Protein AF-A0A383C7T1-F1 (afdb_monomer)

Solvent-accessible surface area (backbone atoms only — not comparable to full-atom values): 5190 Å² total; per-residue (Å²): 136,85,90,77,81,71,80,75,72,78,77,85,73,53,73,65,60,59,75,66,58,79,73,78,78,77,61,59,66,28,39,92,79,61,28,41,66,100,60,84,74,83,91,82,76,64,90,90,62,51,59,72,59,52,54,50,50,52,52,52,20,34,55,65,29,36,57,50,91,90,42,43,30,93,55,56,59,130

pLDDT: mean 83.54, std 14.67, range [32.59, 97.5]

Nearest PDB structures (foldseek):
  7mit-assembly1_A  TM=1.737E-01  e=5.764E+00  Rattus norvegicus

Radius of gyration: 17.3 Å; Cα contacts (8 Å, |Δi|>4): 68; chains: 1; bounding box: 32×40×40 Å

Organism: NCBI:txid408172

Sequence (78 aa):
MNTNMVNEILPIKTYSEVLEDNTSPPPHIIGNGILLEKSLLMIVGQKKSFKSFLAFNMMTALSAGKSFSSFEIEQPYS

Secondary structure (DSSP, 8-state):
--------------HHHHHT--PPPPPEEETTTTEETT--------TTSSHHHHHHHHHHHHHHT--BTTB---S---

Foldseek 3Di:
DDPPPPPPPPDDDDPVCVVPPPDDDADALWPPPQHGPPDDHDDDDDPPPCSVVVVVVVLVCQQVQHAD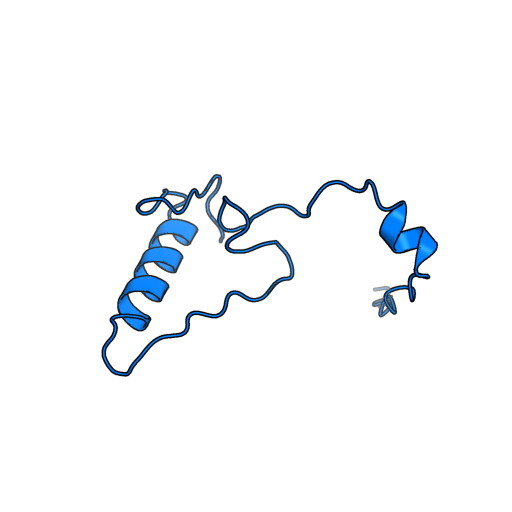DNTHRNGRDD

InterPro domains:
  IPR027417 P-loop containing nucleoside triphosphate hydrolase [G3DSA:3.40.50.300] (12-78)

Mean predicted aligned error: 8.72 Å

Structure (mmCIF, N/CA/C/O backbone):
data_AF-A0A383C7T1-F1
#
_entry.id   AF-A0A383C7T1-F1
#
loop_
_atom_site.group_PDB
_atom_site.id
_atom_site.type_symbol
_atom_site.label_atom_id
_atom_site.label_alt_id
_atom_site.label_comp_id
_atom_site.label_asym_id
_atom_site.label_entity_id
_atom_site.label_seq_id
_atom_site.pdbx_PDB_ins_code
_atom_site.Cartn_x
_atom_site.Cartn_y
_atom_site.Cartn_z
_atom_site.occupancy
_atom_site.B_iso_or_equiv
_atom_site.auth_seq_id
_atom_site.auth_comp_id
_atom_site.auth_asym_id
_atom_site.auth_atom_id
_atom_site.pdbx_PDB_model_num
ATOM 1 N N . MET A 1 1 ? 12.354 29.786 -16.778 1.00 36.69 1 MET A N 1
ATOM 2 C CA . MET A 1 1 ? 11.411 28.749 -16.307 1.00 36.69 1 MET A CA 1
ATOM 3 C C . MET A 1 1 ? 10.832 28.080 -17.534 1.00 36.69 1 MET A C 1
ATOM 5 O O . MET A 1 1 ? 10.119 28.741 -18.271 1.00 36.69 1 MET A O 1
ATOM 9 N N . ASN A 1 2 ? 11.234 26.841 -17.816 1.00 32.59 2 ASN A N 1
ATOM 10 C CA . ASN A 1 2 ? 10.776 26.109 -18.993 1.00 32.59 2 ASN A CA 1
ATOM 11 C C . ASN A 1 2 ? 9.689 25.128 -18.538 1.00 32.59 2 ASN A C 1
ATOM 13 O O . ASN A 1 2 ? 9.988 24.131 -17.884 1.00 32.59 2 ASN A O 1
ATOM 17 N N . THR A 1 3 ? 8.427 25.462 -18.790 1.00 47.97 3 THR A N 1
ATOM 18 C CA . THR A 1 3 ? 7.265 24.608 -18.523 1.00 47.97 3 THR A CA 1
ATOM 19 C C . THR A 1 3 ? 7.139 23.571 -19.629 1.00 47.97 3 THR A C 1
ATOM 21 O O . THR A 1 3 ? 6.264 23.665 -20.482 1.00 47.97 3 THR A O 1
ATOM 24 N N . ASN A 1 4 ? 8.018 22.573 -19.604 1.00 49.44 4 ASN A N 1
ATOM 25 C CA . ASN A 1 4 ? 7.857 21.357 -20.392 1.00 49.44 4 ASN A CA 1
ATOM 26 C C . ASN A 1 4 ? 7.313 20.260 -19.475 1.00 49.44 4 ASN A C 1
ATOM 28 O O . ASN A 1 4 ? 8.002 19.293 -19.170 1.00 49.44 4 ASN A O 1
ATOM 32 N N . MET A 1 5 ? 6.068 20.420 -19.014 1.00 49.19 5 MET A N 1
ATOM 33 C CA . MET A 1 5 ? 5.273 19.257 -18.622 1.00 49.19 5 MET A CA 1
ATOM 34 C C . M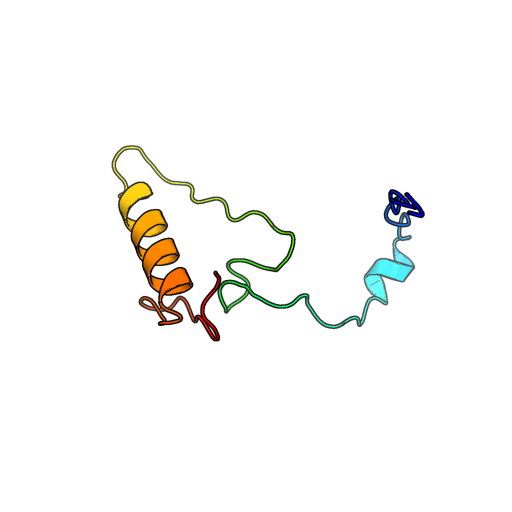ET A 1 5 ? 4.812 18.593 -19.915 1.00 49.19 5 MET A C 1
ATOM 36 O O . MET A 1 5 ? 3.726 18.860 -20.426 1.00 49.19 5 MET A O 1
ATOM 40 N N . VAL A 1 6 ? 5.701 17.786 -20.489 1.00 49.00 6 VAL A N 1
ATOM 41 C CA . VAL A 1 6 ? 5.319 16.808 -21.498 1.00 49.00 6 VAL A CA 1
ATOM 42 C C . VAL A 1 6 ? 4.393 15.840 -20.770 1.00 49.00 6 VAL A C 1
ATOM 44 O O . VAL A 1 6 ? 4.835 15.079 -19.914 1.00 49.00 6 VAL A O 1
ATOM 47 N N . ASN A 1 7 ? 3.094 15.915 -21.053 1.00 52.41 7 ASN A N 1
ATOM 48 C CA . ASN A 1 7 ? 2.202 14.796 -20.792 1.00 52.41 7 ASN A CA 1
ATOM 49 C C . ASN A 1 7 ? 2.724 13.644 -21.654 1.00 52.41 7 ASN A C 1
ATOM 51 O O . ASN A 1 7 ? 2.429 13.588 -22.848 1.00 52.41 7 ASN A O 1
ATOM 55 N N . GLU A 1 8 ? 3.560 12.780 -21.080 1.00 58.22 8 GLU A N 1
ATOM 56 C CA . GLU A 1 8 ? 3.936 11.521 -21.706 1.00 58.22 8 GLU A CA 1
ATOM 57 C C . GLU A 1 8 ? 2.655 10.704 -21.865 1.00 58.22 8 GLU A C 1
ATOM 59 O O . GLU A 1 8 ? 2.148 10.092 -20.925 1.00 58.22 8 GLU A O 1
ATOM 64 N N . ILE A 1 9 ? 2.083 10.747 -23.066 1.00 62.47 9 ILE A N 1
ATOM 65 C CA . ILE A 1 9 ? 1.099 9.762 -23.488 1.00 62.47 9 ILE A CA 1
ATOM 66 C C . ILE A 1 9 ? 1.833 8.430 -23.394 1.00 62.47 9 ILE A C 1
ATOM 68 O O . ILE A 1 9 ? 2.787 8.209 -24.141 1.00 62.47 9 ILE A O 1
ATOM 72 N N . LEU A 1 10 ? 1.433 7.583 -22.441 1.00 66.94 10 LEU A N 1
ATOM 73 C CA . LEU A 1 10 ? 2.023 6.258 -22.305 1.00 66.94 10 LEU A CA 1
ATOM 74 C C . LEU A 1 10 ? 1.917 5.562 -23.669 1.00 66.94 10 LEU A C 1
ATOM 76 O O . LEU A 1 10 ? 0.811 5.486 -24.218 1.00 66.94 10 LEU A O 1
ATOM 80 N N . PRO A 1 11 ? 3.042 5.111 -24.248 1.00 76.31 11 PRO A N 1
ATOM 81 C CA . PRO A 1 11 ? 3.021 4.492 -25.559 1.00 76.31 11 PRO A CA 1
ATOM 82 C C . PRO A 1 11 ? 2.131 3.251 -25.504 1.00 76.31 11 PRO A C 1
ATOM 84 O O . PRO A 1 11 ? 2.249 2.421 -24.600 1.00 76.31 11 PRO A O 1
ATOM 87 N N . ILE A 1 12 ? 1.211 3.144 -26.463 1.00 83.94 12 ILE A N 1
ATOM 88 C CA . ILE A 1 12 ? 0.364 1.961 -26.609 1.00 83.94 12 ILE A CA 1
ATOM 89 C C . ILE A 1 12 ? 1.289 0.798 -26.958 1.00 83.94 12 ILE A C 1
ATOM 91 O O . ILE A 1 12 ? 1.875 0.790 -28.039 1.00 83.94 12 ILE A O 1
ATOM 95 N N . LYS A 1 13 ? 1.419 -0.168 -26.045 1.00 88.44 13 LYS A N 1
ATOM 96 C CA . LYS A 1 13 ? 2.174 -1.396 -26.294 1.00 88.44 13 LYS A CA 1
ATOM 97 C C . LYS A 1 13 ? 1.350 -2.365 -27.140 1.00 88.44 13 LYS A C 1
ATOM 99 O O . LYS A 1 13 ? 0.158 -2.569 -26.900 1.00 88.44 13 LYS A O 1
ATOM 104 N N . THR A 1 14 ? 1.998 -2.991 -28.108 1.00 92.69 14 THR A N 1
ATOM 105 C CA . THR A 1 14 ? 1.485 -4.147 -28.842 1.00 92.69 14 THR A CA 1
ATOM 106 C C . THR A 1 14 ? 1.491 -5.393 -27.956 1.00 92.69 14 THR A C 1
ATOM 108 O O . THR A 1 14 ? 2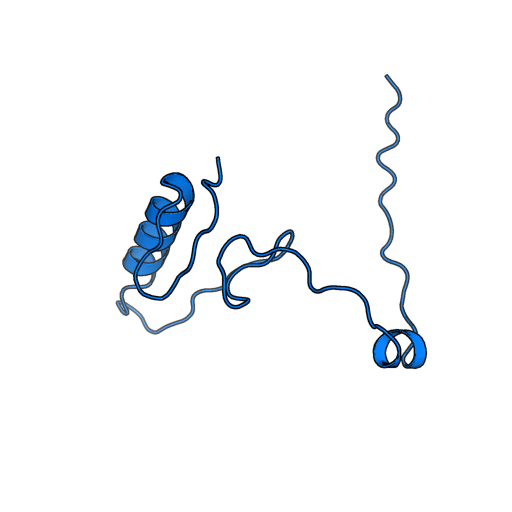.174 -5.459 -26.936 1.00 92.69 14 THR A O 1
ATOM 111 N N . TYR A 1 15 ? 0.741 -6.421 -28.357 1.00 92.94 15 TYR A N 1
ATOM 112 C CA . TYR A 1 15 ? 0.709 -7.694 -27.635 1.00 92.94 15 TYR A CA 1
ATOM 113 C C . TYR A 1 15 ? 2.101 -8.335 -27.504 1.00 92.94 15 TYR A C 1
ATOM 115 O O . TYR A 1 15 ? 2.465 -8.769 -26.414 1.00 92.94 15 TYR A O 1
ATOM 123 N N . SER A 1 16 ? 2.898 -8.340 -28.579 1.00 93.88 16 SER A N 1
ATOM 124 C CA . SER A 1 16 ? 4.259 -8.890 -28.558 1.00 93.88 16 SER A CA 1
ATOM 125 C C . SER A 1 16 ? 5.171 -8.130 -27.596 1.00 93.88 16 SER A C 1
ATOM 127 O O . SER A 1 16 ? 5.881 -8.753 -26.817 1.00 93.88 16 SER A O 1
ATOM 129 N N . GLU A 1 17 ? 5.084 -6.796 -27.567 1.00 92.81 17 GLU A N 1
ATOM 130 C CA . GLU A 1 17 ? 5.857 -5.966 -26.629 1.00 92.81 17 GLU A CA 1
ATOM 131 C C . GLU A 1 17 ? 5.473 -6.198 -25.163 1.00 92.81 17 GLU A C 1
ATOM 133 O O . GLU A 1 17 ? 6.292 -5.963 -24.281 1.00 92.81 17 GLU A O 1
ATOM 138 N N . VAL A 1 18 ? 4.242 -6.642 -24.884 1.00 90.88 18 VAL A N 1
ATOM 139 C CA . VAL A 1 18 ? 3.820 -7.047 -23.534 1.00 90.88 18 VAL A CA 1
ATOM 140 C C . VAL A 1 18 ? 4.329 -8.448 -23.193 1.00 90.88 18 VAL A C 1
ATOM 142 O O . VAL A 1 18 ? 4.755 -8.676 -22.066 1.00 90.88 18 VAL A O 1
ATOM 145 N N . LEU A 1 19 ? 4.303 -9.390 -24.142 1.00 94.06 19 LEU A N 1
ATOM 146 C CA . LEU A 1 19 ? 4.816 -10.749 -23.923 1.00 94.06 19 LEU A CA 1
ATOM 147 C C . LEU A 1 19 ? 6.333 -10.787 -23.713 1.00 94.06 19 LEU A C 1
ATOM 149 O O . LEU A 1 19 ? 6.829 -11.625 -22.966 1.00 94.06 19 LEU A O 1
ATOM 153 N N . GLU A 1 20 ? 7.056 -9.900 -24.388 1.00 94.69 20 GLU A N 1
ATOM 154 C CA . GLU A 1 20 ? 8.514 -9.787 -24.322 1.00 94.69 20 GLU A CA 1
ATOM 155 C C . GLU A 1 20 ? 8.974 -8.765 -23.263 1.00 94.69 20 GLU A C 1
ATOM 157 O O . GLU A 1 20 ? 10.169 -8.463 -23.161 1.00 94.69 20 GLU A O 1
ATOM 162 N N . ASP A 1 21 ? 8.044 -8.239 -22.454 1.00 88.56 21 ASP A N 1
ATOM 163 C CA . ASP A 1 21 ? 8.343 -7.288 -21.388 1.00 88.56 21 ASP A CA 1
ATOM 164 C C . ASP A 1 21 ? 9.083 -7.980 -20.237 1.00 88.56 21 ASP A C 1
ATOM 166 O O . ASP A 1 21 ? 8.499 -8.659 -19.394 1.00 88.56 21 ASP A O 1
ATOM 170 N N . ASN A 1 22 ? 10.398 -7.784 -20.213 1.00 90.94 22 ASN A N 1
ATOM 171 C CA . ASN A 1 22 ? 11.290 -8.272 -19.164 1.00 90.94 22 ASN A CA 1
ATOM 172 C C . ASN A 1 22 ? 11.754 -7.138 -18.232 1.00 90.94 22 ASN A C 1
ATOM 174 O O . ASN A 1 22 ? 12.795 -7.256 -17.581 1.00 90.94 22 ASN A O 1
ATOM 178 N N . THR A 1 23 ? 11.040 -6.005 -18.205 1.00 89.62 23 THR A N 1
ATOM 179 C CA . THR A 1 23 ? 11.388 -4.893 -17.312 1.00 89.62 23 THR A CA 1
ATOM 180 C C . THR A 1 23 ? 11.226 -5.291 -15.846 1.00 89.62 23 THR A C 1
ATOM 182 O O . THR A 1 23 ? 10.408 -6.139 -15.485 1.00 89.62 23 THR A O 1
ATOM 185 N N . SER A 1 24 ? 12.040 -4.692 -14.973 1.00 87.62 24 SER A N 1
ATOM 186 C CA . SER A 1 24 ? 11.912 -4.918 -13.535 1.00 87.62 24 SER A CA 1
ATOM 187 C C . SER A 1 24 ? 10.555 -4.405 -13.039 1.00 87.62 24 SER A C 1
ATOM 189 O O . SER A 1 24 ? 10.141 -3.320 -13.464 1.00 87.62 24 SER A O 1
ATOM 191 N N . PRO A 1 25 ? 9.899 -5.106 -12.096 1.00 83.38 25 PRO A N 1
ATOM 192 C CA . PRO A 1 25 ? 8.705 -4.592 -11.441 1.00 83.38 25 PRO A CA 1
ATOM 193 C C . PRO A 1 25 ? 8.951 -3.196 -10.852 1.00 83.38 25 PRO A C 1
ATOM 195 O O . PRO A 1 25 ? 10.070 -2.909 -10.411 1.00 83.38 25 PRO A O 1
ATOM 198 N N . PRO A 1 26 ? 7.932 -2.321 -10.824 1.00 85.25 26 PRO A N 1
ATOM 199 C CA . PRO A 1 26 ? 8.070 -1.027 -10.178 1.00 85.25 26 PRO A CA 1
ATOM 200 C C . PRO A 1 26 ? 8.354 -1.210 -8.677 1.00 85.25 26 PRO A C 1
ATOM 202 O O . PRO A 1 26 ? 7.899 -2.195 -8.086 1.00 85.25 26 PRO A O 1
ATOM 205 N N . PRO A 1 27 ? 9.063 -0.260 -8.045 1.00 87.81 27 PRO A N 1
ATOM 206 C CA . PRO A 1 27 ? 9.306 -0.297 -6.609 1.00 87.81 27 PRO A CA 1
ATOM 207 C C . PRO A 1 27 ? 8.003 -0.342 -5.805 1.00 87.81 27 PRO A C 1
ATOM 209 O O . PRO A 1 27 ? 6.962 0.180 -6.226 1.00 87.81 27 PRO A O 1
ATOM 212 N N . HIS A 1 28 ? 8.066 -0.934 -4.616 1.00 87.75 28 HIS A N 1
ATOM 213 C CA . HIS A 1 28 ? 6.952 -0.971 -3.676 1.00 87.75 28 HIS A CA 1
ATOM 214 C C . HIS A 1 28 ? 7.049 0.125 -2.613 1.00 87.75 28 HIS A C 1
ATOM 216 O O . HIS A 1 28 ? 8.097 0.361 -2.023 1.00 87.75 28 HIS A O 1
ATOM 222 N N . ILE A 1 29 ? 5.910 0.752 -2.323 1.00 89.94 29 ILE A N 1
ATOM 223 C CA . ILE A 1 29 ? 5.685 1.574 -1.127 1.00 89.94 29 ILE A CA 1
ATOM 224 C C . ILE A 1 29 ? 5.345 0.657 0.059 1.00 89.94 29 ILE A C 1
ATOM 226 O O . ILE A 1 29 ? 5.844 0.850 1.163 1.00 89.94 29 ILE A O 1
ATOM 230 N N . ILE A 1 30 ? 4.513 -0.365 -0.180 1.00 89.00 30 ILE A N 1
ATOM 231 C CA . ILE A 1 30 ? 4.257 -1.471 0.753 1.00 89.00 30 ILE A CA 1
ATOM 232 C C . ILE A 1 30 ? 4.652 -2.766 0.045 1.00 89.00 30 ILE A C 1
ATOM 234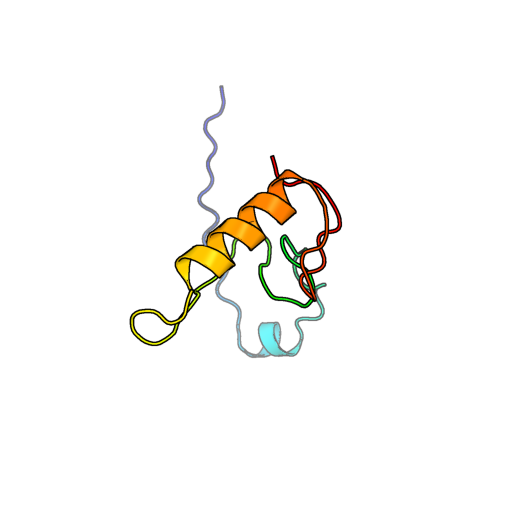 O O . ILE A 1 30 ? 4.126 -3.050 -1.037 1.00 89.00 30 ILE A O 1
ATOM 238 N N . GLY A 1 31 ? 5.547 -3.537 0.666 1.00 85.94 31 GLY A N 1
ATOM 239 C CA . GLY A 1 31 ? 6.145 -4.755 0.119 1.00 85.94 31 GLY A CA 1
ATOM 240 C C . GLY A 1 31 ? 5.144 -5.837 -0.286 1.00 85.94 31 GLY A C 1
ATOM 241 O O . GLY A 1 31 ? 3.937 -5.732 -0.057 1.00 85.94 31 GLY A O 1
ATOM 242 N N . ASN A 1 32 ? 5.658 -6.899 -0.911 1.00 81.88 32 ASN A N 1
ATOM 243 C CA . ASN A 1 32 ? 4.867 -8.021 -1.439 1.00 81.88 32 ASN A CA 1
ATOM 244 C C . ASN A 1 32 ? 3.823 -7.615 -2.500 1.00 81.88 32 ASN A C 1
ATOM 246 O O . ASN A 1 32 ? 2.790 -8.265 -2.648 1.00 81.88 32 ASN A O 1
ATOM 250 N N . GLY A 1 33 ? 4.080 -6.529 -3.239 1.00 80.12 33 GLY A N 1
ATOM 251 C CA . GLY A 1 33 ? 3.193 -6.046 -4.303 1.00 80.12 33 GLY A CA 1
ATOM 252 C C . GLY A 1 33 ? 1.882 -5.428 -3.806 1.00 80.12 33 GLY A C 1
ATOM 253 O O . GLY A 1 33 ? 0.929 -5.323 -4.574 1.00 80.12 33 GLY A O 1
ATOM 2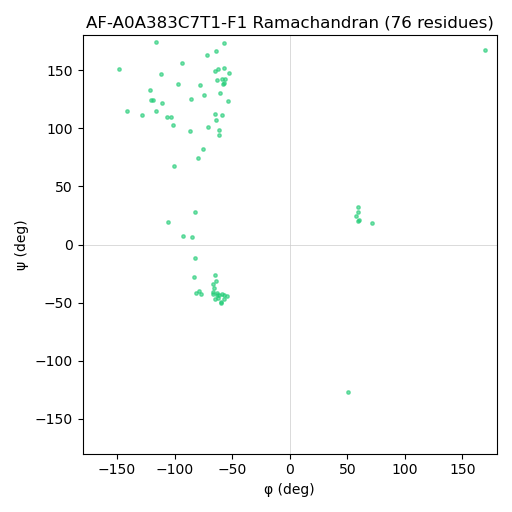54 N N . ILE A 1 34 ? 1.812 -5.033 -2.531 1.00 88.94 34 ILE A N 1
ATOM 255 C CA . ILE A 1 34 ? 0.581 -4.533 -1.901 1.00 88.94 34 ILE A CA 1
ATOM 256 C C . ILE A 1 34 ? 0.292 -3.089 -2.316 1.00 88.94 34 ILE A C 1
ATOM 258 O O . ILE A 1 34 ? -0.854 -2.748 -2.608 1.00 88.94 34 ILE A O 1
ATOM 262 N N . LEU A 1 35 ? 1.318 -2.239 -2.359 1.00 90.88 35 LEU A N 1
ATOM 263 C CA . LEU A 1 35 ? 1.214 -0.894 -2.917 1.00 90.88 35 LEU A CA 1
ATOM 264 C C . LEU A 1 35 ? 2.499 -0.571 -3.671 1.00 90.88 35 LEU A C 1
ATOM 266 O O . LEU A 1 35 ? 3.561 -0.464 -3.065 1.00 90.88 35 LEU A O 1
ATOM 270 N N . LEU A 1 36 ? 2.383 -0.400 -4.984 1.00 90.38 36 LEU A N 1
ATOM 271 C CA . LEU A 1 36 ? 3.481 -0.043 -5.882 1.00 90.38 36 LEU A CA 1
ATOM 272 C C . LEU A 1 36 ? 3.544 1.477 -6.066 1.00 90.38 36 LEU A C 1
ATOM 274 O O . LEU A 1 36 ? 2.525 2.166 -5.924 1.00 90.38 36 LEU A O 1
ATOM 278 N N . GLU A 1 37 ? 4.706 2.011 -6.428 1.00 87.62 37 GLU A N 1
ATOM 279 C CA . GLU A 1 37 ? 4.797 3.411 -6.844 1.00 87.62 37 GLU A CA 1
ATOM 280 C C . GLU A 1 37 ? 3.849 3.708 -8.015 1.00 87.62 37 GLU A C 1
ATOM 282 O O . GLU A 1 37 ? 3.658 2.887 -8.913 1.00 87.62 37 GLU A O 1
ATOM 287 N N . LYS A 1 38 ? 3.236 4.901 -8.000 1.00 86.12 38 LYS A N 1
ATOM 288 C CA . LYS A 1 38 ? 2.266 5.356 -9.017 1.00 86.12 38 LYS A CA 1
ATOM 289 C C . LYS A 1 38 ? 1.038 4.437 -9.180 1.00 86.12 38 LYS A C 1
ATOM 291 O O . LYS A 1 38 ? 0.392 4.458 -10.225 1.00 86.12 38 LYS A O 1
ATOM 296 N N . SER A 1 39 ? 0.690 3.664 -8.150 1.00 89.44 39 SER A N 1
ATOM 297 C CA . SER A 1 39 ? -0.509 2.815 -8.113 1.00 89.44 39 SER A CA 1
ATOM 298 C C . SER A 1 39 ? -1.506 3.255 -7.031 1.00 89.44 39 SER A C 1
ATOM 300 O O . SER A 1 39 ? -1.232 4.160 -6.241 1.00 89.44 39 SER A O 1
ATOM 302 N N . LEU A 1 40 ? -2.682 2.621 -7.003 1.00 92.06 40 LEU A N 1
ATOM 303 C CA . LEU A 1 40 ? -3.730 2.855 -6.010 1.00 92.06 40 LEU A CA 1
ATOM 304 C C . LEU A 1 40 ? -4.004 1.564 -5.227 1.00 92.06 40 LEU A C 1
ATOM 306 O O . LEU A 1 40 ? -4.387 0.554 -5.816 1.00 92.06 40 LEU A O 1
ATOM 310 N N . LEU A 1 41 ? -3.894 1.617 -3.897 1.00 91.44 41 LEU A N 1
ATOM 311 C CA . LEU A 1 41 ? -4.348 0.537 -3.018 1.00 91.44 41 LEU A CA 1
ATOM 312 C C . LEU A 1 41 ? -5.839 0.701 -2.700 1.00 91.44 41 LEU A C 1
ATOM 314 O O . LEU A 1 41 ? -6.268 1.722 -2.162 1.00 91.44 41 LEU A O 1
ATOM 318 N N . MET A 1 42 ? -6.624 -0.341 -2.973 1.00 94.38 42 MET A N 1
ATOM 319 C CA . MET A 1 42 ? -8.044 -0.401 -2.637 1.00 94.38 42 MET A CA 1
ATOM 320 C C . MET A 1 42 ? -8.301 -1.426 -1.525 1.00 94.38 42 MET A C 1
ATOM 322 O O . MET A 1 42 ? -8.035 -2.614 -1.686 1.00 94.38 42 MET A O 1
ATOM 326 N N . ILE A 1 43 ? -8.880 -0.978 -0.405 1.00 93.94 43 ILE A N 1
ATOM 327 C CA . ILE A 1 43 ? -9.260 -1.840 0.726 1.00 93.94 43 ILE A CA 1
ATOM 328 C C . ILE A 1 43 ? -10.776 -2.065 0.697 1.00 93.94 43 ILE A C 1
ATOM 330 O O . ILE A 1 43 ? -11.559 -1.160 0.995 1.00 93.94 43 ILE A O 1
ATOM 334 N N . VAL A 1 44 ? -11.20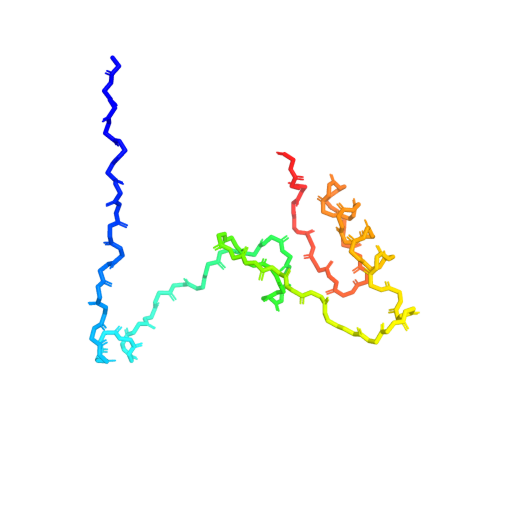1 -3.288 0.374 1.00 95.50 44 VAL A N 1
ATOM 335 C CA . VAL A 1 44 ? -12.619 -3.671 0.239 1.00 95.50 44 VAL A CA 1
ATOM 336 C C . VAL A 1 44 ? -13.027 -4.639 1.349 1.00 95.50 44 VAL A C 1
ATOM 338 O O . VAL A 1 44 ? -12.234 -5.439 1.831 1.00 95.50 44 VAL A O 1
ATOM 341 N N . GLY A 1 45 ? -14.281 -4.556 1.792 1.00 95.94 45 GLY A N 1
ATOM 342 C CA . GLY A 1 45 ? -14.819 -5.413 2.846 1.00 95.94 45 GLY A CA 1
ATOM 343 C C . GLY A 1 45 ? -16.189 -4.948 3.327 1.00 95.94 45 GLY A C 1
ATOM 344 O O . GLY A 1 45 ? -16.607 -3.821 3.046 1.00 95.94 45 GLY A O 1
ATOM 345 N N . GLN A 1 46 ? -16.885 -5.789 4.089 1.00 97.50 46 GLN A N 1
ATOM 346 C CA . GLN A 1 46 ? -18.234 -5.504 4.592 1.00 97.50 46 GLN A CA 1
ATOM 347 C C . GLN A 1 46 ? -18.279 -4.299 5.553 1.00 97.50 46 GLN A C 1
ATOM 349 O O . GLN A 1 46 ? -17.262 -3.799 6.047 1.00 97.50 46 GLN A O 1
ATOM 354 N N . LYS A 1 47 ? -19.478 -3.790 5.843 1.00 96.75 47 LYS A N 1
ATOM 355 C CA . LYS A 1 47 ? -19.656 -2.739 6.855 1.00 96.75 47 LYS A CA 1
ATOM 356 C C . LYS A 1 47 ? -19.096 -3.216 8.206 1.00 96.75 47 LYS A C 1
ATOM 358 O O . LYS A 1 47 ? -19.293 -4.363 8.582 1.00 96.75 47 LYS A O 1
ATOM 363 N N . LYS A 1 48 ? -18.405 -2.324 8.930 1.00 94.56 48 LYS A N 1
ATOM 364 C CA . LYS A 1 48 ? -17.758 -2.605 10.232 1.00 94.56 48 LYS A CA 1
ATOM 365 C C . LYS A 1 48 ? -16.676 -3.706 10.210 1.00 94.56 48 LYS A C 1
ATOM 367 O O . LYS A 1 48 ? -16.294 -4.195 11.262 1.00 94.56 48 LYS A O 1
ATOM 372 N N . SER A 1 49 ? -16.096 -4.026 9.051 1.00 96.69 49 SER A N 1
ATOM 373 C CA . SER A 1 49 ? -14.983 -4.985 8.928 1.00 96.69 49 SER A CA 1
ATOM 374 C C . SER A 1 49 ? -13.593 -4.389 9.229 1.00 96.69 49 SER A C 1
ATOM 376 O O . SER A 1 49 ? -12.608 -4.807 8.632 1.00 96.69 49 SER A O 1
ATOM 378 N N . PHE A 1 50 ? -13.502 -3.353 10.071 1.00 96.06 50 PHE A N 1
ATOM 379 C CA . PHE A 1 50 ? -12.231 -2.726 10.484 1.00 96.06 50 PHE A CA 1
ATOM 380 C C . PHE A 1 50 ? -11.344 -2.125 9.369 1.00 96.06 50 PHE A C 1
ATOM 382 O O . PHE A 1 50 ? -10.173 -1.844 9.606 1.00 96.06 50 PHE A O 1
ATOM 389 N N . LYS A 1 51 ? -11.886 -1.823 8.179 1.00 96.00 51 LYS A N 1
ATOM 390 C CA . LYS A 1 51 ? -11.110 -1.213 7.073 1.00 96.00 51 LYS A CA 1
ATOM 391 C C . LYS A 1 51 ? -10.395 0.082 7.462 1.00 96.00 51 LYS A C 1
ATOM 393 O O . LYS A 1 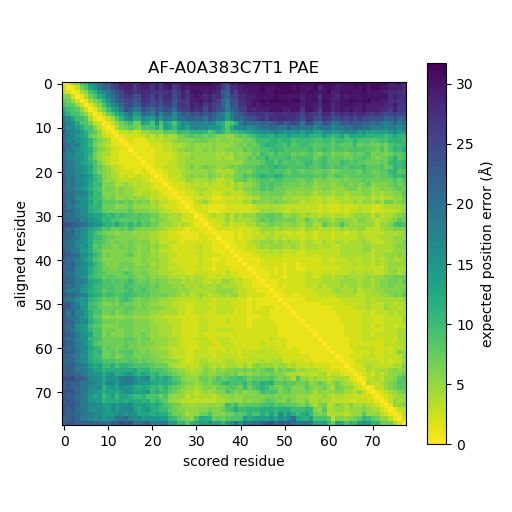51 ? -9.230 0.253 7.136 1.00 96.00 51 LYS A O 1
ATOM 398 N N . SER A 1 52 ? -11.080 0.975 8.177 1.00 95.75 52 SER A N 1
ATOM 399 C CA . SER A 1 52 ? -10.491 2.242 8.629 1.00 95.75 52 SER A CA 1
ATOM 400 C C . SER A 1 52 ? -9.361 2.022 9.634 1.00 95.75 52 SER A C 1
ATOM 402 O O . SER A 1 52 ? -8.356 2.717 9.576 1.00 95.75 52 SER A O 1
ATOM 404 N N . PHE A 1 53 ? -9.499 1.025 10.515 1.00 95.12 53 PHE A N 1
ATOM 405 C CA . PHE A 1 53 ? -8.438 0.637 11.444 1.00 95.12 53 PHE A CA 1
ATOM 406 C C . PHE A 1 53 ? -7.222 0.095 10.686 1.00 95.12 53 PHE A C 1
ATOM 408 O O . PHE A 1 53 ? -6.105 0.531 10.943 1.00 95.12 53 PHE A O 1
ATOM 415 N N . LEU A 1 54 ? -7.432 -0.803 9.718 1.00 94.12 54 LEU A N 1
ATOM 416 C CA . LEU A 1 54 ? -6.352 -1.349 8.895 1.00 94.12 54 LEU A CA 1
ATOM 417 C C . LEU A 1 54 ? -5.619 -0.246 8.118 1.00 94.12 54 LEU A C 1
ATOM 419 O O . LEU A 1 54 ? -4.401 -0.140 8.225 1.00 94.12 54 LEU A O 1
ATOM 423 N N . ALA A 1 55 ? -6.362 0.612 7.411 1.00 93.31 55 ALA A N 1
ATOM 424 C CA . ALA A 1 55 ? -5.803 1.718 6.635 1.00 93.31 55 ALA A CA 1
ATOM 425 C C . ALA A 1 55 ? -4.982 2.682 7.506 1.00 93.31 55 ALA A C 1
ATOM 427 O O . ALA A 1 55 ? -3.888 3.090 7.128 1.00 93.31 55 ALA A O 1
ATOM 428 N N . PHE A 1 56 ? -5.485 3.016 8.697 1.00 94.00 56 PHE A N 1
ATOM 429 C CA . PHE A 1 56 ? -4.788 3.912 9.615 1.00 94.00 56 PHE A CA 1
ATOM 430 C C . PHE A 1 56 ? -3.488 3.306 10.157 1.00 94.00 56 PHE A C 1
ATOM 432 O O . PHE A 1 56 ? -2.465 3.989 10.208 1.00 94.00 56 PHE A O 1
ATOM 439 N N . ASN A 1 57 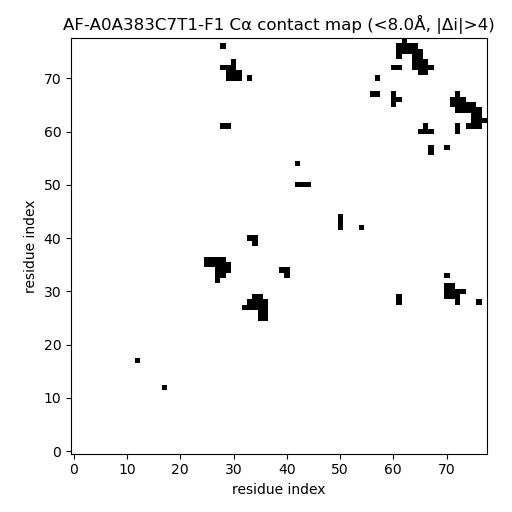? -3.498 2.021 10.526 1.00 91.94 57 ASN A N 1
ATOM 440 C CA . ASN A 1 57 ? -2.287 1.345 10.992 1.00 91.94 57 ASN A CA 1
ATOM 441 C C . ASN A 1 57 ? -1.248 1.210 9.874 1.00 91.94 57 ASN A C 1
ATOM 443 O O . ASN A 1 57 ? -0.078 1.477 10.122 1.00 91.94 57 ASN A O 1
ATOM 447 N N . MET A 1 58 ? -1.668 0.880 8.647 1.00 91.62 58 MET A N 1
ATOM 448 C CA . MET A 1 58 ? -0.783 0.878 7.475 1.00 91.62 58 MET A CA 1
ATOM 449 C C . MET A 1 58 ? -0.136 2.247 7.255 1.00 91.62 58 MET A C 1
ATOM 451 O O . MET A 1 58 ? 1.074 2.327 7.085 1.00 91.62 58 MET A O 1
ATOM 455 N N . MET A 1 59 ? -0.919 3.329 7.311 1.00 90.56 59 MET A N 1
ATOM 456 C CA . MET A 1 59 ? -0.389 4.684 7.148 1.00 90.56 59 MET A CA 1
ATOM 457 C C . MET A 1 59 ? 0.599 5.047 8.262 1.00 90.56 59 MET A C 1
ATOM 459 O O . MET A 1 59 ? 1.667 5.586 7.998 1.00 90.56 59 MET A O 1
ATOM 463 N N . THR A 1 60 ? 0.272 4.708 9.509 1.00 92.12 60 THR A N 1
ATOM 464 C CA . THR A 1 60 ? 1.154 4.961 10.660 1.00 92.12 60 THR A CA 1
ATOM 465 C C . THR A 1 60 ? 2.482 4.217 10.515 1.00 92.12 60 THR A C 1
ATOM 467 O O . THR A 1 60 ? 3.545 4.780 10.764 1.00 92.12 60 THR A O 1
ATOM 470 N N . ALA A 1 61 ? 2.418 2.959 10.085 1.00 90.94 61 ALA A N 1
ATOM 471 C CA . ALA A 1 61 ? 3.570 2.113 9.819 1.00 90.94 61 ALA A CA 1
ATOM 472 C C . ALA A 1 61 ? 4.450 2.696 8.700 1.00 90.94 61 ALA A C 1
ATOM 474 O O . ALA A 1 61 ? 5.664 2.820 8.873 1.00 90.94 61 ALA A O 1
ATOM 475 N N . LEU A 1 62 ? 3.821 3.137 7.602 1.00 90.88 62 LEU A N 1
ATOM 476 C CA . LEU A 1 62 ? 4.481 3.780 6.463 1.00 90.88 62 LEU A CA 1
ATOM 477 C C . LEU A 1 62 ? 5.215 5.054 6.873 1.00 90.88 62 LEU A C 1
ATOM 479 O O . LEU A 1 62 ? 6.398 5.205 6.579 1.00 90.88 62 LEU A O 1
ATOM 483 N N . SER A 1 63 ? 4.547 5.944 7.608 1.00 89.56 63 SER A N 1
ATOM 484 C CA . SER A 1 63 ? 5.169 7.175 8.105 1.00 89.56 63 SER A CA 1
ATOM 485 C C . SER A 1 63 ? 6.307 6.906 9.090 1.00 89.56 63 SER A C 1
ATOM 487 O O . SER A 1 63 ? 7.260 7.675 9.157 1.00 89.56 63 SER A O 1
ATOM 489 N N . ALA A 1 64 ? 6.228 5.818 9.859 1.00 90.06 64 ALA A N 1
ATOM 490 C CA . ALA A 1 64 ? 7.271 5.433 10.804 1.00 90.06 64 ALA A CA 1
ATOM 491 C C . ALA A 1 64 ? 8.438 4.661 10.161 1.00 90.06 64 ALA A C 1
ATOM 493 O O . ALA A 1 64 ? 9.435 4.428 10.845 1.00 90.06 64 ALA A O 1
ATOM 494 N N . GLY A 1 65 ? 8.307 4.213 8.906 1.00 87.50 65 GLY A N 1
ATOM 495 C CA . GLY A 1 65 ? 9.252 3.284 8.279 1.00 87.50 65 GLY A CA 1
ATOM 496 C C . GLY A 1 65 ? 9.374 1.958 9.033 1.00 87.50 65 GLY A C 1
ATOM 497 O O . GLY A 1 65 ? 10.462 1.397 9.124 1.00 87.50 65 GLY A O 1
ATOM 498 N N . LYS A 1 66 ? 8.287 1.492 9.662 1.00 87.50 66 LYS A N 1
ATOM 499 C CA . LYS A 1 66 ? 8.258 0.242 10.433 1.00 87.50 66 LYS A CA 1
ATOM 500 C C . LYS A 1 66 ? 7.219 -0.690 9.850 1.00 87.50 66 LYS A C 1
ATOM 502 O O . LYS A 1 66 ? 6.083 -0.273 9.668 1.00 87.50 66 LYS A O 1
ATOM 507 N N . SER A 1 67 ? 7.573 -1.954 9.650 1.00 84.69 67 SER A N 1
ATOM 508 C CA . SER A 1 67 ? 6.621 -2.971 9.203 1.00 84.69 67 SER A CA 1
ATOM 509 C C . SER A 1 67 ? 5.449 -3.122 10.178 1.00 84.69 67 SER A C 1
ATOM 511 O O . SER A 1 67 ? 5.614 -3.081 11.401 1.00 84.69 67 SER A O 1
ATOM 513 N N . PHE A 1 68 ? 4.256 -3.341 9.632 1.00 82.81 68 PHE A N 1
ATOM 514 C CA . PHE A 1 68 ? 3.046 -3.651 10.393 1.00 82.81 68 PHE A CA 1
ATOM 515 C C . PHE A 1 68 ? 2.587 -5.052 10.011 1.00 82.81 68 PHE A C 1
ATOM 517 O O . PHE A 1 68 ? 2.208 -5.276 8.871 1.00 82.81 68 PHE A O 1
ATOM 524 N N . SER A 1 69 ? 2.602 -6.012 10.941 1.00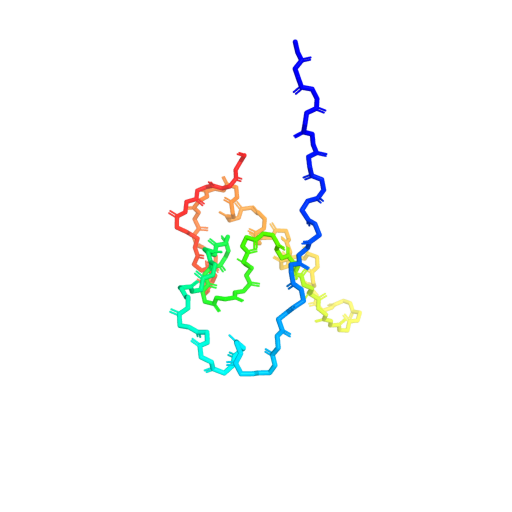 81.12 69 SER A N 1
ATOM 525 C CA . SER A 1 69 ? 2.286 -7.415 10.622 1.00 81.12 69 SER A CA 1
ATOM 526 C C . SER A 1 69 ? 3.111 -7.910 9.411 1.00 81.12 69 SER A C 1
ATOM 528 O O . SER A 1 69 ? 4.328 -7.762 9.420 1.00 81.12 69 SER A O 1
ATOM 530 N N . SER A 1 70 ? 2.472 -8.469 8.379 1.00 78.19 70 SER A N 1
ATOM 531 C CA . SER A 1 70 ? 3.102 -8.919 7.125 1.00 78.19 70 SER A CA 1
ATOM 532 C C . SER A 1 70 ? 3.270 -7.815 6.066 1.00 78.19 70 SER A C 1
ATOM 534 O O . SER A 1 70 ? 3.642 -8.109 4.931 1.00 78.19 70 SER A O 1
ATOM 536 N N . PHE A 1 71 ? 2.972 -6.556 6.401 1.00 82.50 71 PHE A N 1
ATOM 537 C CA . PHE A 1 71 ? 3.203 -5.408 5.527 1.00 82.50 71 PHE A CA 1
ATOM 538 C C . PHE A 1 71 ? 4.630 -4.908 5.736 1.00 82.50 71 PHE A C 1
ATOM 540 O O . PHE A 1 71 ? 4.916 -4.189 6.698 1.00 82.50 71 PHE A O 1
ATOM 547 N N . GLU A 1 72 ? 5.524 -5.334 4.850 1.00 84.38 72 GLU A N 1
ATOM 548 C CA . GLU A 1 72 ? 6.924 -4.923 4.857 1.00 84.38 72 GLU A CA 1
ATOM 549 C C . GLU A 1 72 ? 7.062 -3.488 4.347 1.00 84.38 72 GLU A C 1
ATOM 551 O O . GLU A 1 72 ? 6.517 -3.130 3.301 1.00 84.38 72 GLU A O 1
ATOM 556 N N . ILE A 1 73 ? 7.762 -2.659 5.121 1.00 83.62 73 ILE A N 1
ATOM 557 C CA . ILE A 1 73 ? 8.023 -1.254 4.807 1.00 83.62 73 ILE A CA 1
ATOM 558 C C . ILE A 1 73 ? 9.525 -1.050 4.947 1.00 83.62 73 ILE A C 1
ATOM 560 O O . ILE A 1 73 ? 10.067 -1.148 6.046 1.00 83.62 73 ILE A O 1
ATOM 564 N N . GLU A 1 74 ? 10.192 -0.808 3.823 1.00 73.38 74 GLU A N 1
ATOM 565 C CA . GLU A 1 74 ? 11.657 -0.734 3.768 1.00 73.38 74 GLU A CA 1
ATOM 566 C C . GLU A 1 74 ? 12.195 0.641 4.165 1.00 73.38 74 GLU A C 1
ATOM 568 O O . GLU A 1 74 ? 13.303 0.750 4.686 1.00 73.38 74 GLU A O 1
ATOM 573 N N . GLN A 1 75 ? 11.403 1.692 3.955 1.00 76.31 75 GLN A N 1
ATOM 574 C CA . GLN A 1 75 ? 11.785 3.060 4.278 1.00 76.31 75 GLN A CA 1
ATOM 575 C C . GLN A 1 75 ? 10.568 3.902 4.677 1.00 76.31 75 GLN A C 1
ATOM 577 O O . GLN A 1 75 ? 9.456 3.627 4.215 1.00 76.31 75 GLN A O 1
ATOM 582 N N . PRO A 1 76 ? 10.752 4.928 5.529 1.00 74.69 76 PRO A N 1
ATOM 583 C CA . PRO A 1 76 ? 9.698 5.889 5.817 1.00 74.69 76 PRO A CA 1
ATOM 584 C C . PRO A 1 76 ? 9.215 6.569 4.533 1.00 74.69 76 PRO A C 1
ATOM 586 O O . PRO A 1 76 ? 10.028 6.964 3.698 1.00 74.69 76 PRO A O 1
ATOM 589 N N . TYR A 1 77 ? 7.900 6.737 4.400 1.00 72.38 77 TYR A N 1
ATOM 590 C CA . TYR A 1 77 ? 7.299 7.525 3.323 1.00 72.38 77 TYR A CA 1
ATOM 591 C C . TYR A 1 77 ? 6.778 8.844 3.912 1.00 72.38 77 TYR A C 1
ATOM 593 O O . TYR A 1 77 ? 5.829 8.836 4.705 1.00 72.38 77 TYR A O 1
ATOM 601 N N . SER A 1 78 ? 7.432 9.961 3.576 1.00 59.38 78 SER A N 1
ATOM 602 C CA . SER A 1 78 ? 7.150 11.309 4.102 1.00 59.38 78 SER A CA 1
ATOM 603 C C . SER A 1 78 ? 7.290 12.381 3.036 1.00 59.38 78 SER A C 1
ATOM 605 O O . SER A 1 78 ? 8.346 12.360 2.365 1.00 59.38 78 SER A O 1
#